Protein AF-A0A830BTS6-F1 (afdb_monomer)

Foldseek 3Di:
DDDDPPPPDFDPDPVRDDDDPPDDDPDPPDPPPPCVDPDPPPPPDDPPPPDDDVVVVVVCCVVVVNPDD

pLDDT: mean 71.83, std 12.68, range [45.06, 90.75]

Solvent-accessible surface area (backbone atoms only — not comparable to full-atom values): 5096 Å² total; per-residue (Å²): 136,83,82,76,83,76,66,88,70,81,69,84,52,74,95,65,50,79,77,81,80,88,63,81,76,78,77,81,80,71,76,76,78,75,67,87,74,69,60,85,62,81,63,88,58,76,86,73,64,97,72,73,55,70,68,58,55,52,49,50,41,65,75,56,70,64,72,82,129

Structure (mmCIF, N/CA/C/O backbone):
data_AF-A0A830BTS6-F1
#
_entry.id   AF-A0A830BTS6-F1
#
loop_
_atom_site.group_PDB
_atom_site.id
_atom_site.type_symbol
_atom_site.label_atom_id
_atom_site.label_alt_id
_atom_site.label_comp_id
_atom_site.label_asym_id
_atom_site.label_entity_id
_atom_site.label_seq_id
_atom_site.pdbx_PDB_ins_code
_atom_site.Cartn_x
_atom_site.Cartn_y
_atom_site.Cartn_z
_atom_site.occupancy
_atom_site.B_iso_or_equiv
_atom_site.auth_seq_id
_atom_site.auth_comp_id
_atom_site.auth_asym_id
_atom_site.auth_atom_id
_atom_site.pdbx_PDB_model_num
ATOM 1 N N . MET A 1 1 ? 33.450 25.079 -18.682 1.00 45.06 1 MET A N 1
ATOM 2 C CA . MET A 1 1 ? 32.989 23.776 -18.156 1.00 45.06 1 MET A CA 1
ATOM 3 C C . MET A 1 1 ? 31.588 23.534 -18.689 1.00 45.06 1 MET A C 1
ATOM 5 O O . MET A 1 1 ? 30.652 24.157 -18.211 1.00 45.06 1 MET A O 1
ATOM 9 N N . SER A 1 2 ? 31.458 22.734 -19.744 1.00 58.44 2 SER A N 1
ATOM 10 C CA . SER A 1 2 ? 30.165 22.338 -20.308 1.00 58.44 2 SER A CA 1
ATOM 11 C C . SER A 1 2 ? 29.638 21.142 -19.516 1.00 58.44 2 SER A C 1
ATOM 13 O O . SER A 1 2 ? 30.200 20.053 -19.603 1.00 58.44 2 SER A O 1
ATOM 15 N N . TYR A 1 3 ? 28.609 21.367 -18.699 1.00 61.91 3 TYR A N 1
ATOM 16 C CA . TYR A 1 3 ? 27.834 20.296 -18.080 1.00 61.91 3 TYR A CA 1
ATOM 17 C C . TYR A 1 3 ? 27.036 19.630 -19.202 1.00 61.91 3 TYR A C 1
ATOM 19 O O . TYR A 1 3 ? 26.120 20.225 -19.767 1.00 61.91 3 TYR A O 1
ATOM 27 N N . ASP A 1 4 ? 27.469 18.436 -19.596 1.00 64.31 4 ASP A N 1
ATOM 28 C CA . ASP A 1 4 ? 26.680 17.593 -20.474 1.00 64.31 4 ASP A CA 1
ATOM 29 C C . ASP A 1 4 ? 25.537 17.041 -19.628 1.00 64.31 4 ASP A C 1
ATOM 31 O O . ASP A 1 4 ? 25.751 16.311 -18.657 1.00 64.31 4 ASP A O 1
ATOM 35 N N . SER A 1 5 ? 24.317 17.450 -19.956 1.00 63.78 5 SER A N 1
ATOM 36 C CA . SER A 1 5 ? 23.091 17.005 -19.309 1.00 63.78 5 SER A CA 1
ATOM 37 C C . SER A 1 5 ? 22.753 15.577 -19.741 1.00 63.78 5 SER A C 1
ATOM 39 O O . SER A 1 5 ? 21.617 15.295 -20.134 1.00 63.78 5 SER A O 1
ATOM 41 N N . SER A 1 6 ? 23.722 14.660 -19.683 1.00 66.50 6 SER A N 1
ATOM 42 C CA . SER A 1 6 ? 23.493 13.220 -19.778 1.00 66.50 6 SER A CA 1
ATOM 43 C C . SER A 1 6 ? 22.862 12.740 -18.467 1.00 66.50 6 SER A C 1
ATOM 45 O O . SER A 1 6 ? 23.387 11.935 -17.705 1.00 66.50 6 SER A O 1
ATOM 47 N N . VAL A 1 7 ? 21.684 13.307 -18.209 1.00 68.94 7 VAL A N 1
ATOM 48 C CA . VAL A 1 7 ? 20.695 12.881 -17.235 1.00 68.94 7 VAL A CA 1
ATOM 49 C C . VAL A 1 7 ? 20.470 11.402 -17.502 1.00 68.94 7 VAL A C 1
ATOM 51 O O . VAL A 1 7 ? 19.991 11.032 -18.576 1.00 68.94 7 VAL A O 1
ATOM 54 N N . CYS A 1 8 ? 20.904 10.567 -16.559 1.00 74.12 8 CYS A N 1
ATOM 55 C CA . CYS A 1 8 ? 20.835 9.116 -16.642 1.00 74.12 8 CYS A CA 1
ATOM 56 C C . CYS A 1 8 ? 19.502 8.674 -17.264 1.00 74.12 8 CYS A C 1
ATOM 58 O O . CYS A 1 8 ? 18.432 8.952 -16.724 1.00 74.12 8 CYS A O 1
ATOM 60 N N . SER A 1 9 ? 19.568 8.004 -18.415 1.00 74.12 9 SER A N 1
ATOM 61 C CA . SER A 1 9 ? 18.395 7.538 -19.152 1.00 74.12 9 SER A CA 1
ATOM 62 C C . SER A 1 9 ? 18.468 6.029 -19.327 1.00 74.12 9 SER A C 1
ATOM 64 O O . SER A 1 9 ? 19.553 5.455 -19.441 1.00 74.12 9 SER A O 1
ATOM 66 N N . THR A 1 10 ? 17.312 5.371 -19.331 1.00 80.50 10 THR A N 1
ATOM 67 C CA . THR A 1 10 ? 17.243 3.928 -19.544 1.00 80.50 10 THR A CA 1
ATOM 68 C C . THR A 1 10 ? 17.705 3.570 -20.963 1.00 80.50 10 THR A C 1
ATOM 70 O O . THR A 1 10 ? 17.450 4.321 -21.913 1.00 80.50 10 THR A O 1
ATOM 73 N N . PRO A 1 11 ? 18.390 2.425 -21.152 1.00 88.25 11 PRO A N 1
ATOM 74 C CA . PRO A 1 11 ? 18.772 1.959 -22.480 1.00 88.25 11 PRO A CA 1
ATOM 75 C C . PRO A 1 11 ? 17.549 1.827 -23.400 1.00 88.25 11 PRO A C 1
ATOM 77 O O . PRO A 1 11 ? 16.588 1.136 -23.080 1.00 88.25 11 PRO A O 1
ATOM 80 N N . LYS A 1 12 ? 17.592 2.477 -24.570 1.00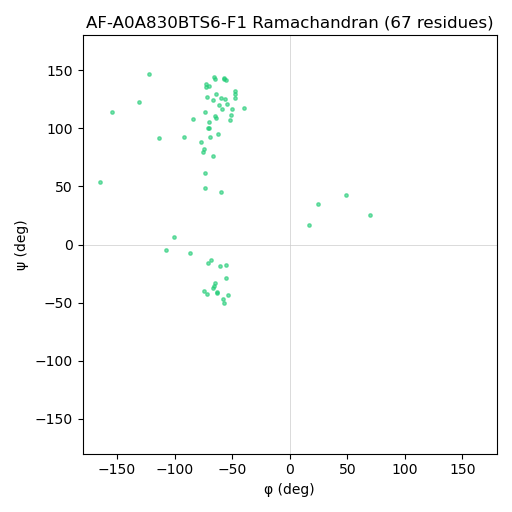 85.00 12 LYS A N 1
ATOM 81 C CA . LYS A 1 12 ? 16.458 2.532 -25.517 1.00 85.00 12 LYS A CA 1
ATOM 82 C C . LYS A 1 12 ? 16.390 1.356 -26.497 1.00 85.00 12 LYS A C 1
ATOM 84 O O . LYS A 1 12 ? 15.427 1.274 -27.263 1.00 85.00 12 LYS A O 1
ATOM 89 N N . ALA A 1 13 ? 17.412 0.495 -26.505 1.00 89.81 13 ALA A N 1
ATOM 90 C CA . ALA A 1 13 ? 17.505 -0.652 -27.406 1.00 89.81 13 ALA A CA 1
ATOM 91 C C . ALA A 1 13 ? 16.392 -1.666 -27.107 1.00 89.81 13 ALA A C 1
ATOM 93 O O . ALA A 1 13 ? 16.068 -1.898 -25.947 1.00 89.81 13 ALA A O 1
ATOM 94 N N . GLU A 1 14 ? 15.844 -2.291 -28.148 1.00 89.06 14 GLU A N 1
ATOM 95 C CA . GLU A 1 14 ? 14.663 -3.164 -28.069 1.00 89.06 14 GLU A CA 1
ATOM 96 C C . GLU A 1 14 ? 14.800 -4.283 -27.028 1.00 89.06 14 GLU A C 1
ATOM 98 O O . GLU A 1 14 ? 13.915 -4.461 -26.200 1.00 89.06 14 GLU A O 1
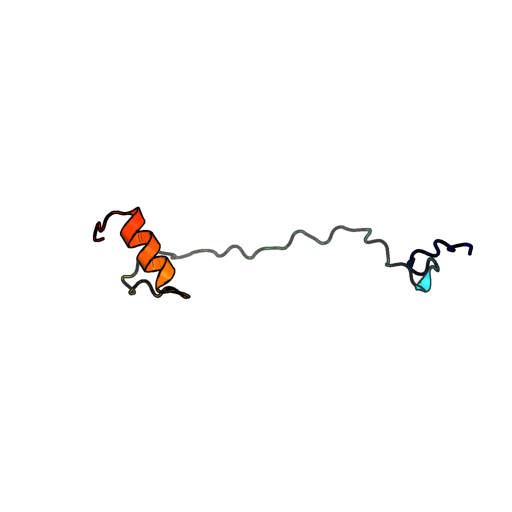ATOM 103 N N . ARG A 1 15 ? 15.966 -4.937 -26.964 1.00 90.06 15 ARG A N 1
ATOM 104 C CA . ARG A 1 15 ? 16.276 -5.992 -25.979 1.00 90.06 15 ARG A CA 1
ATOM 105 C C . ARG A 1 15 ? 16.224 -5.550 -24.509 1.00 90.06 15 ARG A C 1
ATOM 107 O O . ARG A 1 15 ? 16.198 -6.397 -23.625 1.00 90.06 15 ARG A O 1
ATOM 114 N N . PHE A 1 16 ? 16.296 -4.244 -24.251 1.00 90.75 16 PHE A N 1
ATOM 115 C CA . PHE A 1 16 ? 16.241 -3.652 -22.912 1.00 90.75 16 PHE A CA 1
ATOM 116 C C . PHE A 1 16 ? 14.916 -2.933 -22.642 1.00 90.75 16 PHE A C 1
ATOM 118 O O . PHE A 1 16 ? 14.711 -2.439 -21.532 1.00 90.75 16 PHE A O 1
ATOM 125 N N . ARG A 1 17 ? 14.021 -2.839 -23.636 1.00 87.69 17 ARG A N 1
ATOM 126 C CA . ARG A 1 17 ? 12.693 -2.268 -23.428 1.00 87.69 17 ARG A CA 1
ATOM 127 C C . ARG A 1 17 ? 11.854 -3.249 -22.627 1.00 87.69 17 ARG A C 1
ATOM 129 O O . ARG A 1 17 ? 11.833 -4.445 -22.900 1.00 87.69 17 ARG A O 1
ATOM 136 N N . ILE A 1 18 ? 11.14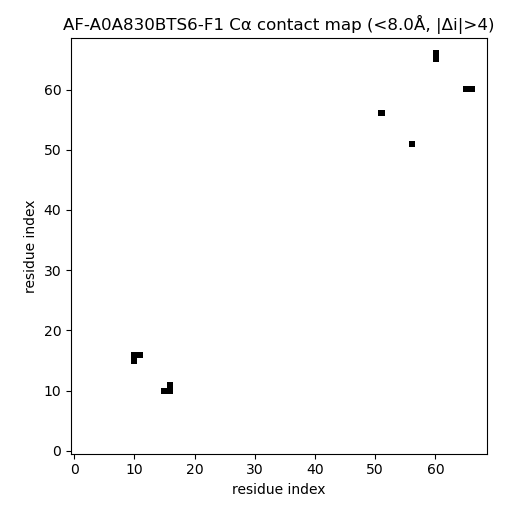3 -2.718 -21.643 1.00 86.44 18 ILE A N 1
ATOM 137 C CA . ILE A 1 18 ? 10.109 -3.472 -20.944 1.00 86.44 18 ILE A CA 1
ATOM 138 C C . ILE A 1 18 ? 9.019 -3.801 -21.980 1.00 86.44 18 ILE A C 1
ATOM 140 O O . ILE A 1 18 ? 8.593 -2.882 -22.686 1.00 86.44 18 ILE A O 1
ATOM 144 N N . PRO A 1 19 ? 8.582 -5.068 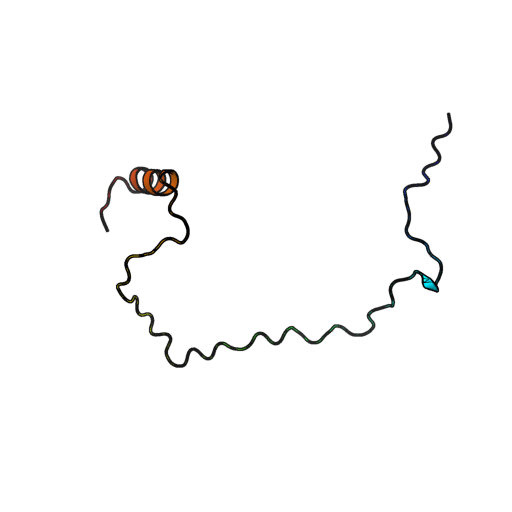-22.107 1.00 86.62 19 PRO A N 1
ATOM 145 C CA . PRO A 1 19 ? 7.506 -5.434 -23.020 1.00 86.62 19 PRO A CA 1
ATOM 146 C C . PRO A 1 19 ? 6.228 -4.643 -22.735 1.00 86.62 19 PRO A C 1
ATOM 148 O O . PRO A 1 19 ? 5.879 -4.407 -21.576 1.00 86.62 19 PRO A O 1
ATOM 151 N N . GLU A 1 20 ? 5.509 -4.262 -23.787 1.00 84.44 20 GLU A N 1
ATOM 152 C CA . GLU A 1 20 ? 4.217 -3.598 -23.634 1.00 84.44 20 GLU A CA 1
ATOM 153 C C . GLU A 1 20 ? 3.202 -4.567 -23.021 1.00 84.44 20 GLU A C 1
ATOM 155 O O . GLU A 1 20 ? 2.946 -5.656 -23.540 1.00 84.44 20 GLU A O 1
ATOM 160 N N . ILE A 1 21 ? 2.603 -4.163 -21.901 1.00 83.44 21 ILE A N 1
ATOM 161 C CA . ILE A 1 21 ? 1.498 -4.900 -21.292 1.00 83.44 21 ILE A CA 1
ATOM 162 C C . ILE A 1 21 ? 0.248 -4.580 -22.118 1.00 83.44 21 ILE A C 1
ATOM 164 O O . ILE A 1 21 ? -0.471 -3.625 -21.840 1.00 83.44 21 ILE A O 1
ATOM 168 N N . SER A 1 22 ? 0.004 -5.366 -23.165 1.00 81.00 22 SER A N 1
ATOM 169 C CA . SER A 1 22 ? -1.130 -5.176 -24.084 1.00 81.00 22 SER A CA 1
ATOM 170 C C . SER A 1 22 ? -2.486 -5.516 -23.459 1.00 81.00 22 SER A C 1
ATOM 172 O O . SER A 1 22 ? -3.529 -5.137 -23.985 1.00 81.00 22 SER A O 1
ATOM 174 N N . THR A 1 23 ? -2.484 -6.235 -22.333 1.00 87.44 23 THR A N 1
ATOM 175 C CA . THR A 1 23 ? -3.698 -6.692 -21.654 1.00 87.44 23 THR A CA 1
ATOM 176 C C . THR A 1 23 ? -3.618 -6.357 -20.173 1.00 87.44 23 THR A C 1
ATOM 178 O O . THR A 1 23 ? -2.696 -6.792 -19.485 1.00 87.44 23 THR A O 1
ATOM 181 N N . CYS A 1 24 ? -4.595 -5.604 -19.665 1.00 81.00 24 CYS A N 1
ATOM 182 C CA . CYS A 1 24 ? -4.715 -5.378 -18.228 1.00 81.00 24 C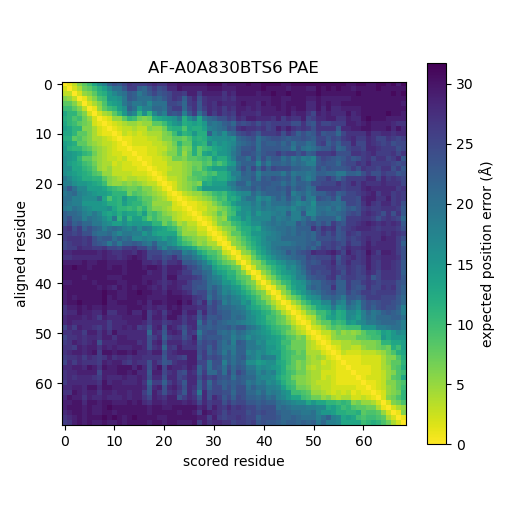YS A CA 1
ATOM 183 C C . CYS A 1 24 ? -4.897 -6.738 -17.534 1.00 81.00 24 CYS A C 1
ATOM 185 O O . CYS A 1 24 ? -5.796 -7.490 -17.934 1.00 81.00 24 CYS A O 1
ATOM 187 N N . PRO A 1 25 ? -4.070 -7.094 -16.531 1.00 83.56 25 PRO A N 1
ATOM 188 C CA . PRO A 1 25 ? -4.308 -8.314 -15.781 1.00 83.56 25 PRO A CA 1
ATOM 189 C C . PRO A 1 25 ? -5.722 -8.258 -15.183 1.00 83.56 25 PRO A C 1
ATOM 191 O O . PRO A 1 25 ? -6.188 -7.182 -14.795 1.00 83.56 25 PRO A O 1
ATOM 194 N N . PRO A 1 26 ? -6.435 -9.394 -15.117 1.00 82.50 26 PRO A N 1
ATOM 195 C CA . PRO A 1 26 ? -7.782 -9.417 -14.572 1.00 82.50 26 PRO A CA 1
ATOM 196 C C . PRO A 1 26 ? -7.781 -8.837 -13.157 1.00 82.50 26 PRO A C 1
ATOM 198 O O . PRO A 1 26 ? -6.852 -9.083 -12.383 1.00 82.50 26 PRO A O 1
ATOM 201 N N . ALA A 1 27 ? -8.832 -8.078 -12.826 1.00 84.69 27 ALA A N 1
ATOM 202 C CA . ALA A 1 27 ? -8.973 -7.454 -11.518 1.00 84.69 27 ALA A CA 1
ATOM 203 C C . ALA A 1 27 ? -8.684 -8.483 -10.409 1.00 84.69 27 ALA A C 1
ATOM 205 O O . ALA A 1 27 ? -9.218 -9.600 -10.475 1.00 84.69 27 ALA A O 1
ATOM 206 N N . PRO A 1 28 ? -7.856 -8.137 -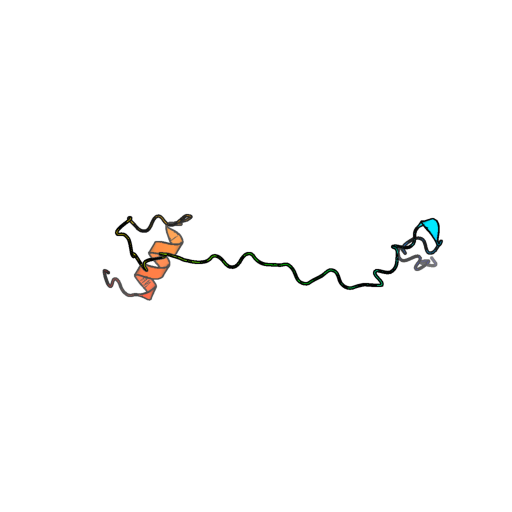9.404 1.00 85.44 28 PRO A N 1
ATOM 207 C CA . PRO A 1 28 ? -7.545 -9.041 -8.311 1.00 85.44 28 PRO A CA 1
ATOM 208 C C . PRO A 1 28 ? -8.837 -9.614 -7.728 1.00 85.44 28 PRO A C 1
ATOM 210 O O . PRO A 1 28 ? -9.679 -8.879 -7.206 1.00 85.44 28 PRO A O 1
ATOM 213 N N . LYS A 1 29 ? -9.016 -10.935 -7.829 1.00 82.31 29 LYS A N 1
ATOM 214 C CA . LYS A 1 29 ? -10.173 -11.622 -7.249 1.00 82.31 29 LYS A CA 1
ATOM 215 C C . LYS A 1 29 ? -9.972 -11.687 -5.742 1.00 82.31 29 LYS A C 1
ATOM 217 O O . LYS A 1 29 ? -9.498 -12.690 -5.214 1.00 82.31 29 LYS A O 1
ATOM 222 N N . LYS A 1 30 ? -10.302 -10.602 -5.041 1.00 78.69 30 LYS A N 1
ATOM 223 C CA . LYS A 1 30 ? -10.341 -10.612 -3.580 1.00 78.69 30 LYS A CA 1
ATOM 224 C C . LYS A 1 30 ? -11.345 -11.685 -3.175 1.00 78.69 30 LYS A C 1
ATOM 226 O O . LYS A 1 30 ? -12.519 -11.598 -3.538 1.00 78.69 30 LYS A O 1
ATOM 231 N N . THR A 1 31 ? -10.877 -12.725 -2.489 1.00 76.12 31 THR A N 1
ATOM 232 C CA . THR A 1 31 ? -11.757 -13.764 -1.965 1.00 76.12 31 THR A CA 1
ATOM 233 C C . THR A 1 31 ? -12.815 -13.073 -1.121 1.00 76.12 31 THR A C 1
ATOM 235 O O . THR A 1 31 ? -12.510 -12.322 -0.190 1.00 76.12 31 THR A O 1
ATOM 238 N N . ARG A 1 32 ? -14.086 -13.258 -1.489 1.00 70.38 32 ARG A N 1
ATOM 239 C CA . ARG A 1 32 ? -15.174 -12.806 -0.636 1.00 70.38 32 ARG A CA 1
ATOM 240 C C . ARG A 1 32 ? -15.043 -13.635 0.629 1.00 70.38 32 ARG A C 1
ATOM 242 O O . ARG A 1 32 ? -15.291 -14.836 0.596 1.00 70.38 32 ARG A O 1
ATOM 249 N N . ILE A 1 33 ? -14.617 -13.006 1.722 1.00 71.06 33 ILE A N 1
ATOM 250 C CA . ILE A 1 33 ? -14.728 -13.606 3.046 1.00 71.06 33 ILE A CA 1
ATOM 251 C C . ILE A 1 33 ? -16.228 -13.774 3.253 1.00 71.06 33 ILE A C 1
ATOM 253 O O . ILE A 1 33 ? -16.932 -12.818 3.587 1.00 71.06 33 ILE A O 1
ATOM 257 N N . VAL A 1 34 ? -16.744 -14.964 2.951 1.00 63.50 34 VAL A N 1
ATOM 258 C CA . VAL A 1 34 ? -18.109 -15.320 3.296 1.00 63.50 34 VAL A CA 1
ATOM 259 C C . VAL A 1 34 ? -18.078 -15.443 4.811 1.00 63.50 34 VAL A C 1
ATOM 261 O O . VAL A 1 34 ? -17.657 -16.454 5.368 1.00 63.50 34 VAL A O 1
ATOM 264 N N . ARG A 1 35 ? -18.397 -14.340 5.492 1.00 58.59 35 ARG A N 1
ATOM 265 C CA . ARG A 1 35 ? -18.595 -14.311 6.938 1.00 58.59 35 ARG A CA 1
ATOM 266 C C . ARG A 1 35 ? -19.840 -15.130 7.240 1.00 58.59 35 ARG A C 1
ATOM 268 O O . ARG A 1 35 ? -20.893 -14.562 7.500 1.00 58.59 35 ARG A O 1
ATOM 275 N N . ASN A 1 36 ? -19.731 -16.453 7.196 1.00 56.66 36 ASN A N 1
ATOM 276 C CA . ASN A 1 36 ? -20.874 -17.302 7.495 1.00 56.66 36 ASN A CA 1
ATOM 277 C C . ASN A 1 36 ? -21.276 -17.245 8.961 1.00 56.66 36 ASN A C 1
ATOM 279 O O . ASN A 1 36 ? -22.373 -17.676 9.245 1.00 56.66 36 ASN A O 1
ATOM 283 N N . ASN A 1 37 ? -20.452 -16.689 9.856 1.00 56.97 37 ASN A N 1
ATOM 284 C CA . ASN A 1 37 ? -20.813 -16.367 11.237 1.00 56.97 37 ASN A CA 1
ATOM 285 C C . ASN A 1 37 ? -19.773 -15.419 11.852 1.00 56.97 37 ASN A C 1
ATOM 287 O O . ASN A 1 37 ? -19.221 -15.697 12.915 1.00 56.97 37 ASN A O 1
ATOM 291 N N . CYS A 1 38 ? -19.472 -14.280 11.219 1.00 50.62 38 CYS A N 1
ATOM 292 C CA . CYS A 1 38 ? -18.909 -13.194 12.025 1.00 50.62 38 CYS A CA 1
ATOM 293 C C . CYS A 1 38 ? -20.065 -12.609 12.807 1.00 50.62 38 CYS A C 1
ATOM 295 O O . CYS A 1 38 ? -20.623 -11.574 12.442 1.00 50.62 38 CYS A O 1
ATOM 297 N N . SER A 1 39 ? -20.427 -13.294 13.888 1.00 54.31 39 SER A N 1
ATOM 298 C CA . SER A 1 39 ? -21.028 -12.582 14.984 1.00 54.31 39 SER A CA 1
ATOM 299 C C . SER A 1 39 ? -20.136 -11.369 15.223 1.00 54.31 39 SER A C 1
ATOM 301 O O . SER A 1 39 ? -18.932 -11.498 15.442 1.00 54.31 39 SER A O 1
ATOM 303 N N . LEU A 1 40 ? -20.741 -10.195 15.214 1.00 54.06 40 LEU A N 1
ATOM 304 C CA . LEU A 1 40 ? -20.292 -9.050 15.991 1.00 54.06 40 LEU A CA 1
ATOM 305 C C . LEU A 1 40 ? -20.296 -9.399 17.499 1.00 54.06 40 LEU A C 1
ATOM 307 O O . LEU A 1 40 ? -20.766 -8.624 18.317 1.00 54.06 40 LEU A O 1
ATOM 311 N N . LYS A 1 41 ? -19.789 -10.576 17.879 1.00 51.53 41 LYS A N 1
ATOM 312 C CA . LYS A 1 41 ? -19.128 -10.777 19.150 1.00 51.53 41 LYS A CA 1
ATOM 313 C C . LYS A 1 41 ? -17.822 -9.990 18.930 1.00 51.53 41 LYS A C 1
ATOM 315 O O . LYS A 1 41 ? -16.946 -10.458 18.223 1.00 51.53 41 LYS A O 1
ATOM 320 N N . ARG A 1 42 ? -17.609 -8.758 19.406 1.00 52.12 42 ARG A N 1
ATOM 321 C CA . ARG A 1 42 ? -17.819 -8.312 20.791 1.00 52.12 42 ARG A CA 1
ATOM 322 C C . ARG A 1 42 ? -17.743 -9.481 21.775 1.00 52.12 42 ARG A C 1
ATOM 324 O O . ARG A 1 42 ? -18.474 -9.528 22.746 1.00 52.12 42 ARG A O 1
ATOM 331 N N . THR A 1 43 ? -16.884 -10.462 21.499 1.00 48.50 43 THR A N 1
ATOM 332 C CA .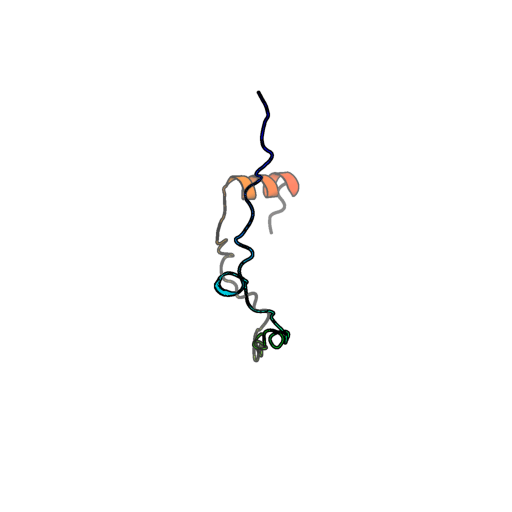 THR A 1 43 ? -16.370 -11.330 22.541 1.00 48.50 43 THR A CA 1
ATOM 333 C C . THR A 1 43 ? -15.473 -10.388 23.315 1.00 48.50 43 THR A C 1
ATOM 335 O O . THR A 1 43 ? -14.474 -9.940 22.759 1.00 48.50 43 THR A O 1
ATOM 338 N N . GLU A 1 44 ? -15.960 -9.883 24.443 1.00 53.41 44 GLU A N 1
ATOM 339 C CA . GLU A 1 44 ? -15.422 -10.039 25.809 1.00 53.41 44 GLU A CA 1
ATOM 340 C C . GLU A 1 44 ? -13.961 -10.521 25.993 1.00 53.41 44 GLU A C 1
ATOM 342 O O . GLU A 1 44 ? -13.574 -10.943 27.076 1.00 53.41 44 GLU A O 1
ATOM 347 N N . ALA A 1 45 ? -13.113 -10.475 24.971 1.00 55.75 45 ALA A N 1
ATOM 348 C CA . ALA A 1 45 ? -11.680 -10.478 25.136 1.00 55.75 45 ALA A CA 1
ATOM 349 C C . ALA A 1 45 ? -11.319 -9.092 25.682 1.00 55.75 45 ALA A C 1
ATOM 351 O O . ALA A 1 45 ? -11.869 -8.100 25.181 1.00 55.75 45 ALA A O 1
ATOM 352 N N . PRO A 1 46 ? -10.399 -8.982 26.659 1.00 55.78 46 PRO A N 1
ATOM 353 C CA . PRO A 1 46 ? -9.763 -7.703 26.924 1.00 55.78 46 PRO A CA 1
ATOM 354 C C . PRO A 1 46 ? -9.321 -7.170 25.568 1.00 55.78 46 PRO A C 1
ATOM 356 O O . PRO A 1 46 ? -8.749 -7.931 24.783 1.00 55.78 46 PRO A O 1
ATOM 359 N N . ALA A 1 47 ? -9.664 -5.926 25.237 1.00 63.25 47 ALA A N 1
ATOM 360 C CA . ALA A 1 47 ? -9.095 -5.296 24.061 1.00 63.25 47 ALA A CA 1
ATOM 361 C C . ALA A 1 47 ? -7.580 -5.460 24.207 1.00 63.25 47 ALA A C 1
ATOM 363 O O . ALA A 1 47 ? -6.998 -4.896 25.124 1.00 63.25 47 ALA A O 1
ATOM 364 N N . VAL A 1 48 ? -6.971 -6.336 23.406 1.00 61.31 48 VAL A N 1
ATOM 365 C CA . VAL A 1 48 ? -5.523 -6.515 23.386 1.00 61.31 48 VAL A CA 1
ATOM 366 C C . VAL A 1 48 ? -5.054 -5.554 22.307 1.00 61.31 48 VAL A C 1
ATOM 368 O O . VAL A 1 48 ? -5.124 -5.900 21.122 1.00 61.31 48 VAL A O 1
ATOM 371 N N . PRO A 1 49 ? -4.682 -4.308 22.646 1.00 64.44 49 PRO A N 1
ATOM 372 C CA . PRO A 1 49 ? -4.110 -3.425 21.656 1.00 64.44 49 PRO A CA 1
ATOM 373 C C . PRO A 1 49 ? -2.817 -4.082 21.170 1.00 64.44 49 PRO A C 1
ATOM 375 O O . PRO A 1 49 ? -1.897 -4.321 21.946 1.00 64.44 49 PRO A O 1
ATOM 378 N N . PHE A 1 50 ? -2.744 -4.366 19.866 1.00 68.00 50 PHE A N 1
ATOM 379 C CA . PHE A 1 50 ? -1.511 -4.819 19.207 1.00 68.00 50 PHE A CA 1
ATOM 380 C C . PHE A 1 50 ? -0.344 -3.836 19.439 1.00 68.00 50 PHE A C 1
ATOM 382 O O . PHE A 1 50 ? 0.814 -4.203 19.269 1.00 68.00 50 PHE A O 1
ATOM 389 N N . PHE A 1 51 ? -0.657 -2.604 19.856 1.00 70.88 51 PHE A N 1
ATOM 390 C CA . PHE A 1 51 ? 0.267 -1.618 20.390 1.00 70.88 51 PHE A CA 1
ATOM 391 C C . PHE A 1 51 ? -0.488 -0.643 21.312 1.00 70.88 51 PHE A C 1
ATOM 393 O O . PHE A 1 51 ? -1.341 0.108 20.840 1.00 70.88 51 PHE A O 1
ATOM 400 N N . ALA A 1 52 ? -0.183 -0.653 22.610 1.00 70.00 52 ALA A N 1
ATOM 401 C CA . ALA A 1 52 ? -0.590 0.385 23.559 1.00 70.00 52 ALA A CA 1
ATOM 402 C C . ALA A 1 52 ? 0.657 1.116 24.044 1.00 70.00 52 ALA A C 1
ATOM 404 O O . ALA A 1 52 ? 1.318 0.685 24.986 1.00 70.00 52 ALA A O 1
ATOM 405 N N . SER A 1 53 ? 1.011 2.204 23.357 1.00 78.31 53 SER A N 1
ATOM 406 C CA . SER A 1 53 ? 1.983 3.136 23.923 1.00 78.31 53 SER A CA 1
ATOM 407 C C . SER A 1 53 ? 1.333 3.863 25.105 1.00 78.31 53 SER A C 1
ATOM 409 O O . SER A 1 53 ? 0.198 4.328 24.946 1.00 78.31 53 SER A O 1
ATOM 411 N N . PRO A 1 54 ? 2.027 4.033 26.245 1.00 74.75 54 PRO A N 1
ATOM 412 C CA . PRO A 1 54 ? 1.515 4.804 27.382 1.00 74.75 54 PRO A CA 1
ATOM 413 C C . PRO A 1 54 ? 1.111 6.237 26.993 1.00 74.75 54 PRO A C 1
ATOM 415 O O . PRO A 1 54 ? 0.174 6.797 27.559 1.00 74.75 54 PRO A O 1
ATOM 418 N N . ASP A 1 55 ? 1.748 6.807 25.966 1.00 80.62 55 ASP A N 1
ATOM 419 C CA . ASP A 1 55 ? 1.424 8.145 25.462 1.00 80.62 55 ASP A CA 1
ATOM 420 C C . ASP A 1 55 ? 0.014 8.223 24.852 1.00 80.62 55 ASP A C 1
ATOM 422 O O . ASP A 1 55 ? -0.659 9.251 24.941 1.00 80.62 55 ASP A O 1
ATOM 426 N N . ILE A 1 56 ? -0.453 7.130 24.238 1.00 80.00 56 ILE A N 1
ATOM 427 C CA . ILE A 1 56 ? -1.770 7.059 23.594 1.00 80.00 56 ILE A CA 1
ATOM 428 C C . ILE A 1 56 ? -2.872 6.975 24.657 1.00 80.00 56 ILE A C 1
ATOM 430 O O . ILE A 1 56 ? -3.899 7.641 24.529 1.00 80.00 56 ILE A O 1
ATOM 434 N N . GLU A 1 57 ? -2.656 6.210 25.730 1.00 77.81 57 GLU A N 1
ATOM 435 C CA . GLU A 1 57 ? -3.591 6.151 26.862 1.00 77.81 57 GLU A CA 1
ATOM 436 C C . GLU A 1 57 ? -3.705 7.511 27.561 1.00 77.81 57 GLU A C 1
ATOM 438 O O . GLU A 1 57 ? -4.811 7.976 27.851 1.00 77.81 57 GLU A O 1
ATOM 443 N N . LEU A 1 58 ? -2.571 8.194 27.748 1.00 82.44 58 LEU A N 1
ATOM 444 C CA . LEU A 1 58 ? -2.523 9.524 28.344 1.00 82.44 58 LEU A CA 1
ATOM 445 C C . LEU A 1 58 ? -3.261 10.565 27.488 1.00 82.44 58 LEU A C 1
ATOM 447 O O . LEU A 1 58 ? -4.012 11.388 28.019 1.00 82.44 58 LEU A O 1
ATOM 451 N N . PHE A 1 59 ? -3.103 10.499 26.162 1.00 81.75 59 PHE A N 1
ATOM 452 C CA . PHE A 1 59 ? -3.838 11.349 25.226 1.00 81.75 59 PHE A CA 1
ATOM 453 C C . PHE A 1 59 ? -5.355 11.191 25.389 1.00 81.75 59 PHE A C 1
ATOM 455 O O . PHE A 1 59 ? -6.057 12.192 25.545 1.00 81.75 59 PHE A O 1
ATOM 462 N N . PHE A 1 60 ? -5.868 9.956 25.404 1.00 80.62 60 PHE A N 1
ATOM 463 C CA . PHE A 1 60 ? -7.305 9.720 25.567 1.00 80.62 60 PHE A CA 1
ATOM 464 C C . PHE A 1 60 ? -7.814 10.128 26.951 1.00 80.62 60 PHE A C 1
ATOM 466 O O . PHE A 1 60 ? -8.893 10.712 27.041 1.00 80.62 60 PHE A O 1
ATOM 473 N N . TYR A 1 61 ? -7.037 9.903 28.012 1.00 79.69 61 TYR A N 1
ATOM 474 C CA . TYR A 1 61 ? -7.397 10.328 29.365 1.00 79.69 61 TYR A CA 1
ATOM 475 C C . TYR A 1 61 ? -7.619 11.846 29.454 1.00 79.69 61 TYR A C 1
ATOM 477 O O . TYR A 1 61 ? -8.645 12.303 29.972 1.00 79.69 61 TYR A O 1
ATOM 485 N N . PHE A 1 62 ? -6.695 12.631 28.891 1.00 81.00 62 PHE A N 1
ATOM 486 C CA . PHE A 1 62 ? -6.819 14.087 28.864 1.00 81.00 62 PHE A CA 1
ATOM 487 C C . PHE A 1 62 ? -7.905 14.567 27.901 1.00 81.00 62 PHE A C 1
ATOM 489 O O . PHE A 1 62 ? -8.685 15.455 28.255 1.00 81.00 62 PHE A O 1
ATOM 496 N N . ALA A 1 63 ? -7.989 13.975 26.707 1.00 82.00 63 ALA A N 1
ATOM 497 C CA . ALA A 1 63 ? -8.962 14.369 25.691 1.00 82.00 63 ALA A CA 1
ATOM 498 C C . ALA A 1 63 ? -10.410 14.092 26.128 1.00 82.00 63 ALA A C 1
ATOM 500 O O . ALA A 1 63 ? -11.303 14.882 25.826 1.00 82.00 63 ALA A O 1
ATOM 501 N N . LEU A 1 64 ? -10.643 13.002 26.866 1.00 79.75 64 LEU A N 1
ATOM 502 C CA . LEU A 1 64 ? -11.974 12.556 27.291 1.00 79.75 64 LEU A CA 1
ATOM 503 C C . LEU A 1 64 ? -12.311 12.931 28.742 1.00 79.75 64 LEU A C 1
ATOM 505 O O . LEU A 1 64 ? -13.349 12.517 29.251 1.00 79.75 64 LEU A O 1
ATOM 509 N N . ARG A 1 65 ? -11.454 13.717 29.412 1.00 72.94 65 ARG A N 1
ATOM 510 C CA . ARG A 1 65 ? -11.624 14.172 30.806 1.00 72.94 65 ARG A CA 1
ATOM 511 C C . ARG A 1 65 ? -11.985 13.052 31.790 1.00 72.94 65 ARG A C 1
ATOM 513 O O . ARG A 1 65 ? -12.830 13.239 32.662 1.00 72.94 65 ARG A O 1
ATOM 520 N N . GLY A 1 66 ? -11.334 11.898 31.658 1.00 63.91 66 GLY A N 1
ATOM 521 C CA . GLY A 1 66 ? -11.450 10.812 32.634 1.00 63.91 66 GLY A CA 1
ATOM 522 C C . GLY A 1 66 ? -12.807 10.099 32.686 1.00 63.91 66 GLY A C 1
ATOM 523 O O . GLY A 1 66 ? -13.133 9.526 33.723 1.00 63.91 66 GLY A O 1
ATOM 524 N N . ILE A 1 67 ? -13.599 10.097 31.606 1.00 61.53 67 ILE A N 1
ATOM 525 C CA . ILE A 1 67 ? -14.759 9.196 31.515 1.00 61.53 67 ILE A CA 1
ATOM 526 C C . ILE A 1 67 ? -14.238 7.750 31.480 1.00 61.53 67 ILE A C 1
ATOM 528 O O . ILE A 1 67 ? -13.614 7.337 30.504 1.00 61.53 67 ILE A O 1
ATOM 532 N N . GLN A 1 68 ? -14.479 6.994 32.555 1.00 54.84 68 GLN A N 1
ATOM 533 C CA . GLN A 1 68 ? -14.274 5.545 32.577 1.00 54.84 68 GLN A CA 1
ATOM 534 C C . GLN A 1 68 ? -15.372 4.878 31.731 1.00 54.84 68 GLN A C 1
ATOM 536 O O . GLN A 1 68 ? -16.552 5.162 31.937 1.00 54.84 68 G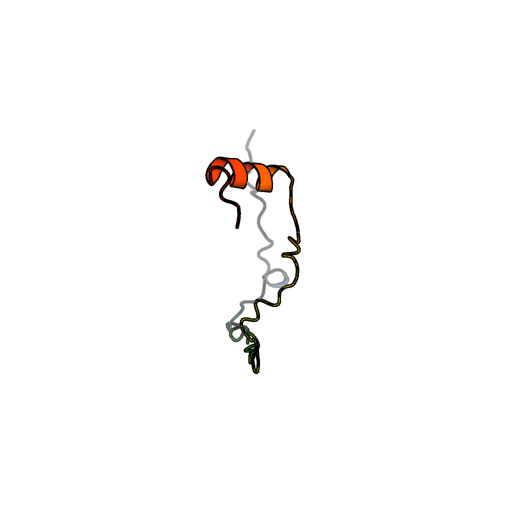LN A O 1
ATOM 541 N N . VAL A 1 69 ? -14.978 4.041 30.763 1.00 51.31 69 VAL A N 1
ATOM 542 C CA . VAL A 1 69 ? -15.872 3.155 29.988 1.00 51.31 69 VAL A CA 1
ATOM 543 C C . VAL A 1 69 ? -16.014 1.824 30.708 1.00 51.31 69 VAL A C 1
ATOM 545 O O . VAL A 1 69 ? -14.973 1.328 31.192 1.00 51.31 69 VAL A O 1
#

InterPro domains:
  IPR040389 Cyclin-dependent protein kinase inhibitor SMR [PTHR33142] (5-67)

Mean predicted align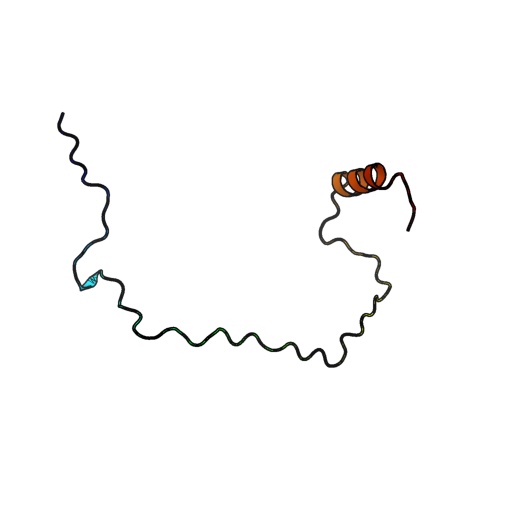ed error: 19.21 Å

Radius of gyration: 28.01 Å; Cα contacts (8 Å, |Δi|>4): 6; chains: 1; bounding box: 54×41×61 Å

Organism: NCBI:txid374723

Sequence (69 aa):
MSYDSSVCSTPKAERFRIPEISTCPPAPKKTRIVRNNCSLKRTEAPAVPFFASPDIELFFYFALRGIQV

Secondary structure (DSSP, 8-state):
------------SGGGSPPP--SPPPPP-------SS------------S---HHHHHHHHHHTTT---